Protein AF-A0A842LNS1-F1 (afdb_monomer)

pLDDT: mean 89.14, std 9.75, range [56.94, 98.0]

Foldseek 3Di:
DDPPDDPVVVVVCVVVVHDDDDDPDDDDPDPDDVVLLVQLCVCVVVVDDLVVNCVVSVPDSVVSVVSVPPDPPPDPDDDPDDPVLLVVLVVCVVVVHDLVVNCVVSVNPSVVSVVSVVPD

Structure (mmCIF, N/CA/C/O backbone):
data_AF-A0A842LNS1-F1
#
_entry.id   AF-A0A842LNS1-F1
#
loop_
_atom_site.group_PDB
_atom_site.id
_atom_site.type_symbol
_atom_site.label_atom_id
_atom_site.label_alt_id
_atom_site.label_comp_id
_atom_site.label_asym_id
_atom_site.label_entity_id
_atom_site.label_seq_id
_atom_site.pdbx_PDB_ins_code
_atom_site.Cartn_x
_atom_site.Cartn_y
_atom_site.Cartn_z
_atom_site.occupancy
_atom_site.B_iso_or_equiv
_atom_site.auth_seq_id
_atom_site.auth_comp_id
_atom_site.auth_asym_id
_atom_site.auth_atom_id
_atom_site.pdbx_PDB_model_num
ATOM 1 N N . ILE A 1 1 ? -19.067 -14.177 -12.901 1.00 56.94 1 ILE A N 1
ATOM 2 C CA . ILE A 1 1 ? -18.268 -14.263 -14.146 1.00 56.94 1 ILE A CA 1
ATOM 3 C C . ILE A 1 1 ? -16.858 -13.811 -13.855 1.00 56.94 1 ILE A C 1
ATOM 5 O O . ILE A 1 1 ? -16.648 -12.682 -13.419 1.00 56.94 1 ILE A O 1
ATOM 9 N N . TYR A 1 2 ? -15.916 -14.722 -14.025 1.00 60.59 2 TYR A N 1
ATOM 10 C CA . TYR A 1 2 ? -14.518 -14.456 -13.781 1.00 60.59 2 TYR A CA 1
ATOM 11 C C . TYR A 1 2 ? -13.960 -13.782 -15.030 1.00 60.59 2 TYR A C 1
ATOM 13 O O . TYR A 1 2 ? -14.148 -14.288 -16.129 1.00 60.59 2 TYR A O 1
ATOM 21 N N . HIS A 1 3 ? -13.187 -12.708 -14.879 1.00 59.19 3 HIS A N 1
ATOM 22 C CA . HIS A 1 3 ? -12.385 -12.159 -15.987 1.00 59.19 3 HIS A CA 1
ATOM 23 C C . HIS A 1 3 ? -11.411 -13.191 -16.597 1.00 59.19 3 HIS A C 1
ATOM 25 O O . HIS A 1 3 ? -10.767 -12.921 -17.602 1.00 59.19 3 HIS A O 1
ATOM 31 N N . ARG A 1 4 ? -11.275 -14.357 -15.953 1.00 69.44 4 ARG A N 1
ATOM 32 C CA . ARG A 1 4 ? -10.445 -15.493 -16.352 1.00 69.44 4 ARG A CA 1
ATOM 33 C C . ARG A 1 4 ? -11.237 -16.668 -16.935 1.00 69.44 4 ARG A C 1
ATOM 35 O O . ARG A 1 4 ? -10.615 -17.652 -17.317 1.00 69.44 4 ARG A O 1
ATOM 42 N N . THR A 1 5 ? -12.572 -16.623 -16.960 1.00 77.75 5 THR A N 1
ATOM 43 C CA . THR A 1 5 ? -13.360 -17.694 -17.587 1.00 77.75 5 THR A CA 1
ATOM 44 C C . THR A 1 5 ? -13.234 -17.561 -19.099 1.00 77.75 5 THR A C 1
ATOM 46 O O . THR A 1 5 ? -13.458 -16.481 -19.639 1.00 77.75 5 THR A O 1
ATOM 49 N N . SER A 1 6 ? -12.851 -18.645 -19.776 1.00 85.00 6 SER A N 1
ATOM 50 C CA . SER A 1 6 ? -12.791 -18.668 -21.240 1.00 85.00 6 SER A CA 1
ATOM 51 C C . SER A 1 6 ? -14.189 -18.506 -21.838 1.00 85.00 6 SER A C 1
ATOM 53 O O . SER A 1 6 ? -15.164 -19.029 -21.296 1.00 85.00 6 SER A O 1
ATOM 55 N N . ARG A 1 7 ? -14.262 -17.809 -22.975 1.00 84.50 7 ARG A N 1
ATOM 56 C CA . ARG A 1 7 ? -15.508 -17.489 -23.678 1.00 84.50 7 ARG A CA 1
ATOM 57 C C . ARG A 1 7 ? -16.314 -18.739 -24.035 1.00 84.50 7 ARG A C 1
ATOM 59 O O . ARG A 1 7 ? -17.492 -18.786 -23.729 1.00 84.50 7 ARG A O 1
ATOM 66 N N . ARG A 1 8 ? -15.628 -19.811 -24.450 1.00 87.56 8 ARG A N 1
ATOM 67 C CA . ARG A 1 8 ? -16.228 -21.123 -24.754 1.00 87.56 8 ARG A CA 1
ATOM 68 C C . ARG A 1 8 ? -17.127 -21.671 -23.638 1.00 87.56 8 ARG A C 1
ATOM 70 O O . ARG A 1 8 ? -18.130 -22.308 -23.922 1.00 87.56 8 ARG A O 1
ATOM 77 N N . TYR A 1 9 ? -16.764 -21.450 -22.373 1.00 86.88 9 TYR A N 1
ATOM 78 C CA . TYR A 1 9 ? -17.580 -21.907 -21.243 1.00 86.88 9 TYR A CA 1
ATOM 79 C C . TYR A 1 9 ? -18.774 -20.992 -20.970 1.00 86.88 9 TYR A C 1
ATOM 81 O O . TYR A 1 9 ? -19.772 -21.459 -20.441 1.00 86.88 9 TYR A O 1
ATOM 89 N N . LEU A 1 10 ? -18.669 -19.697 -21.277 1.00 86.00 10 LEU A N 1
ATOM 90 C CA . LEU A 1 10 ? -19.783 -18.761 -21.129 1.00 86.00 10 LEU A CA 1
ATOM 91 C C . LEU A 1 10 ? -20.830 -19.009 -22.215 1.00 86.00 10 LEU A C 1
ATOM 93 O O . LEU A 1 10 ? -22.007 -19.071 -21.886 1.00 86.00 10 LEU A O 1
ATOM 97 N N . ASP A 1 11 ? -20.381 -19.246 -23.447 1.00 88.19 11 ASP A N 1
ATOM 98 C CA . ASP A 1 11 ? -21.248 -19.524 -24.593 1.00 88.19 11 ASP A CA 1
ATOM 99 C C . ASP A 1 11 ? -22.045 -20.826 -24.372 1.00 88.19 11 ASP A C 1
ATOM 101 O O . ASP A 1 11 ? -23.265 -20.835 -24.484 1.00 88.19 11 ASP A O 1
ATOM 105 N N . ALA A 1 12 ? -21.389 -21.902 -23.914 1.00 91.00 12 ALA A N 1
ATOM 106 C CA . ALA A 1 12 ? -22.070 -23.159 -23.581 1.00 91.00 12 ALA A CA 1
ATOM 107 C C . ALA A 1 12 ? -23.093 -23.016 -22.434 1.00 91.00 12 ALA A C 1
ATOM 109 O O . ALA A 1 12 ? -24.103 -23.711 -22.404 1.00 91.00 12 ALA A O 1
ATOM 110 N N . LEU A 1 13 ? -22.840 -22.130 -21.463 1.00 89.31 13 LEU A N 1
ATOM 111 C CA . LEU A 1 13 ? -23.794 -21.852 -20.384 1.00 89.31 13 LEU A CA 1
ATOM 112 C C . LEU A 1 13 ? -24.992 -21.038 -20.888 1.00 89.31 13 LEU A C 1
ATOM 114 O O . LEU A 1 13 ? -26.111 -21.277 -20.443 1.00 89.31 13 LEU A O 1
ATOM 118 N N . GLU A 1 14 ? -24.768 -20.114 -21.820 1.00 88.12 14 GLU A N 1
ATOM 119 C CA . GLU A 1 14 ? -25.823 -19.334 -22.468 1.00 88.12 14 GLU A CA 1
ATOM 120 C C . GLU A 1 14 ? -26.721 -20.217 -23.348 1.00 88.12 14 GLU A C 1
ATOM 122 O O . GLU A 1 14 ? -27.943 -20.117 -23.244 1.00 88.12 14 GLU A O 1
ATOM 127 N N . GLU A 1 15 ? -26.144 -21.156 -24.109 1.00 92.88 15 GLU A N 1
ATOM 128 C CA . GLU A 1 15 ? -26.881 -22.177 -24.878 1.00 92.88 15 GLU A CA 1
ATOM 129 C C . GLU A 1 15 ? -27.772 -23.059 -23.987 1.00 92.88 15 GLU A C 1
ATOM 131 O O . GLU A 1 15 ? -28.874 -23.435 -24.378 1.00 92.88 15 GLU A O 1
ATOM 136 N N . LEU A 1 16 ? -27.331 -23.343 -22.758 1.00 92.44 16 LEU A N 1
ATOM 137 C CA . LEU A 1 16 ? -28.109 -24.075 -21.752 1.00 92.44 16 LEU A CA 1
ATOM 138 C C . LEU A 1 16 ? -29.145 -23.195 -21.022 1.00 92.44 16 LEU A C 1
ATOM 140 O O . LEU A 1 16 ? -29.775 -23.649 -20.066 1.00 92.44 16 LEU A O 1
ATOM 144 N N . GLY A 1 17 ? -29.313 -21.931 -21.426 1.00 89.25 17 GLY A N 1
ATOM 145 C CA . GLY A 1 17 ? -30.246 -20.981 -20.814 1.00 89.25 17 GLY A CA 1
ATOM 146 C C . GLY A 1 17 ? -29.798 -20.450 -19.447 1.00 89.25 17 GLY A C 1
ATOM 147 O O . GLY A 1 17 ? -30.591 -19.856 -18.712 1.00 89.25 17 GLY A O 1
ATOM 148 N N . VAL A 1 18 ? -28.531 -20.647 -19.071 1.00 87.06 18 VAL A N 1
ATOM 149 C CA . VAL A 1 18 ? -27.989 -20.229 -17.775 1.00 87.06 18 VAL A CA 1
ATOM 150 C C . VAL A 1 18 ? -27.434 -18.810 -17.870 1.00 87.06 18 VAL A C 1
ATOM 152 O O . VAL A 1 18 ? -26.348 -18.563 -18.390 1.00 87.06 18 VAL A O 1
ATOM 155 N N . ASN A 1 19 ? -28.151 -1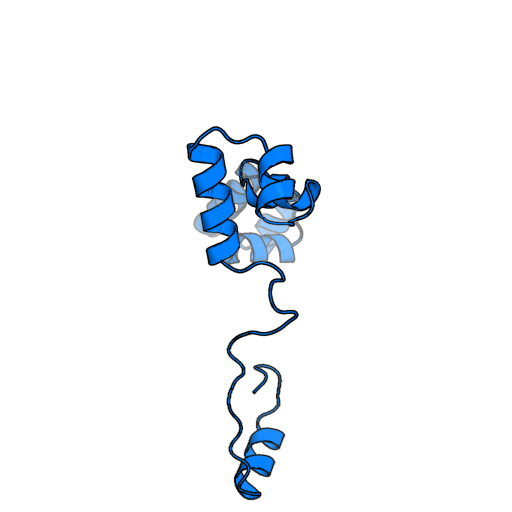7.851 -17.283 1.00 80.56 19 ASN A N 1
ATOM 156 C CA . ASN A 1 19 ? -27.708 -16.459 -17.230 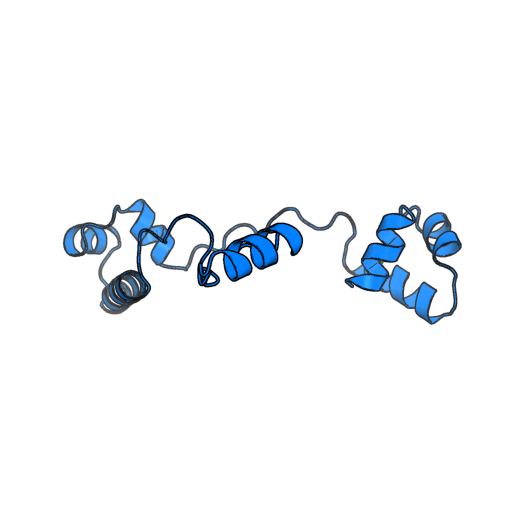1.00 80.56 19 ASN A CA 1
ATOM 157 C C . ASN A 1 19 ? -26.661 -16.246 -16.121 1.00 80.56 19 ASN A C 1
ATOM 159 O O . ASN A 1 19 ? -26.971 -16.244 -14.925 1.00 80.56 19 ASN A O 1
ATOM 163 N N . VAL A 1 20 ? -25.402 -16.037 -16.508 1.00 77.31 20 VAL A N 1
ATOM 164 C CA . VAL A 1 20 ? -24.296 -15.831 -15.566 1.00 77.31 20 VAL A CA 1
ATOM 165 C C . VAL A 1 20 ? -24.084 -14.331 -15.322 1.00 77.31 20 VAL A C 1
ATOM 167 O O . VAL A 1 20 ? -23.958 -13.548 -16.255 1.00 77.31 20 VAL A O 1
ATOM 170 N N . ARG A 1 21 ? -23.966 -13.899 -14.057 1.00 76.38 21 ARG A N 1
ATOM 171 C CA . ARG A 1 21 ? -23.663 -12.493 -13.702 1.00 76.38 21 ARG A CA 1
ATOM 172 C C . ARG A 1 21 ? -22.236 -12.323 -13.151 1.00 76.38 21 ARG A C 1
ATOM 174 O O . ARG A 1 21 ? -21.728 -13.195 -12.433 1.00 76.38 21 ARG A O 1
ATOM 181 N N . PRO A 1 22 ? -21.514 -11.234 -13.479 1.00 71.31 22 PRO A N 1
ATOM 182 C CA . PRO A 1 22 ? -20.207 -10.947 -12.894 1.00 71.31 22 PRO A CA 1
ATOM 183 C C . PRO A 1 22 ? -20.341 -10.631 -11.401 1.00 71.31 22 PRO A C 1
ATOM 185 O O . PRO A 1 22 ? -21.151 -9.800 -10.996 1.00 71.31 22 PRO A O 1
ATOM 188 N N . VAL A 1 23 ? -19.524 -11.282 -10.567 1.00 70.62 23 VAL A N 1
ATOM 189 C CA . VAL A 1 23 ? -19.483 -10.972 -9.135 1.00 70.62 23 VAL A CA 1
ATOM 190 C C . VAL A 1 23 ? -18.621 -9.724 -8.976 1.00 70.62 23 VAL A C 1
ATOM 192 O O . VAL A 1 23 ? -17.425 -9.762 -9.252 1.00 70.62 23 VAL A O 1
ATOM 195 N N . LYS A 1 24 ? -19.222 -8.609 -8.543 1.00 69.81 24 LYS A N 1
ATOM 196 C CA . LYS A 1 24 ? -18.543 -7.303 -8.420 1.00 69.81 24 LYS A CA 1
ATOM 197 C C . LYS A 1 24 ? -17.381 -7.297 -7.416 1.00 69.81 24 LYS A C 1
ATOM 199 O O . LYS A 1 24 ? -16.502 -6.446 -7.514 1.00 69.81 24 LYS A O 1
ATOM 204 N N . ARG A 1 25 ? -17.373 -8.203 -6.431 1.00 65.75 25 ARG A N 1
ATOM 205 C CA . ARG A 1 25 ? -16.364 -8.246 -5.361 1.00 65.75 25 ARG A CA 1
ATOM 206 C C . ARG A 1 25 ? -15.745 -9.636 -5.261 1.00 65.75 25 ARG A C 1
ATOM 208 O O . ARG A 1 25 ? -16.420 -10.594 -4.907 1.00 65.75 25 ARG A O 1
ATOM 215 N N . ILE A 1 26 ? -14.457 -9.726 -5.574 1.00 67.31 26 ILE A N 1
ATOM 216 C CA . ILE A 1 26 ? -13.684 -10.970 -5.534 1.00 67.31 26 ILE A CA 1
ATOM 217 C C . ILE A 1 26 ? -12.941 -11.047 -4.193 1.00 67.31 26 ILE A C 1
ATOM 219 O O . ILE A 1 26 ? -12.311 -10.073 -3.778 1.00 67.31 26 ILE A O 1
ATOM 223 N N . GLY A 1 27 ? -12.992 -12.208 -3.535 1.00 75.88 27 GLY A N 1
ATOM 224 C CA . GLY A 1 27 ? -12.255 -12.498 -2.300 1.00 75.88 27 GLY A CA 1
ATOM 225 C C . GLY A 1 27 ? -13.094 -12.422 -1.021 1.00 75.88 27 GLY A C 1
ATOM 226 O O . GLY A 1 27 ? -14.309 -12.235 -1.054 1.00 75.88 27 GLY A O 1
ATOM 227 N N . ARG A 1 28 ? -12.428 -12.597 0.129 1.00 80.12 28 ARG A N 1
ATOM 228 C CA . ARG A 1 28 ? -13.085 -12.603 1.444 1.00 80.12 28 ARG A CA 1
ATOM 229 C C . ARG A 1 28 ? -13.727 -11.234 1.715 1.00 80.12 28 ARG A C 1
ATOM 231 O O . ARG A 1 28 ? -13.028 -10.221 1.611 1.00 80.12 28 ARG A O 1
ATOM 238 N N . PRO A 1 29 ? -15.015 -11.174 2.100 1.00 83.12 29 PRO A N 1
ATOM 239 C CA . PRO A 1 29 ? -15.627 -9.917 2.504 1.00 83.12 29 PRO A CA 1
ATOM 240 C C . PRO A 1 29 ? -14.857 -9.315 3.685 1.00 83.12 29 PRO A C 1
ATOM 242 O O . PRO A 1 29 ? -14.326 -10.031 4.540 1.00 83.12 29 PRO A O 1
ATOM 245 N N . ARG A 1 30 ? -14.771 -7.980 3.728 1.00 84.25 30 ARG A N 1
ATOM 246 C CA . ARG A 1 30 ? -14.160 -7.291 4.870 1.00 84.25 30 ARG A CA 1
ATOM 247 C C . ARG A 1 30 ? -14.955 -7.634 6.130 1.00 84.25 30 ARG A C 1
ATOM 249 O O . ARG A 1 30 ? -16.174 -7.522 6.119 1.00 84.25 30 ARG A O 1
ATOM 256 N N . LYS A 1 31 ? -14.254 -8.014 7.204 1.00 89.12 31 LYS A N 1
ATOM 257 C CA . LYS A 1 31 ? -14.876 -8.301 8.507 1.00 89.12 31 LYS A CA 1
ATOM 258 C C . LYS A 1 31 ? -15.549 -7.062 9.113 1.00 89.12 31 LYS A C 1
ATOM 260 O O . LYS A 1 31 ? -16.572 -7.204 9.761 1.00 89.12 31 LYS A O 1
ATOM 265 N N . TYR A 1 32 ? -14.969 -5.883 8.886 1.00 91.31 32 TYR A N 1
ATOM 266 C CA . TYR A 1 32 ? -15.494 -4.600 9.351 1.00 91.31 32 TYR A CA 1
ATOM 267 C C . TYR A 1 32 ? -15.9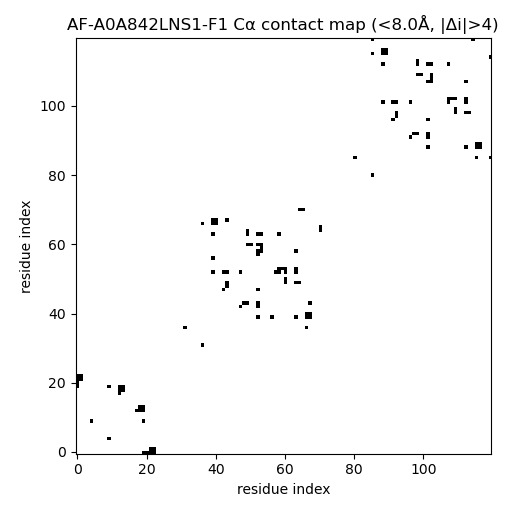04 -3.751 8.150 1.00 91.31 32 TYR A C 1
ATOM 269 O O . TYR A 1 32 ? -15.164 -3.638 7.164 1.00 91.31 32 TYR A O 1
ATOM 27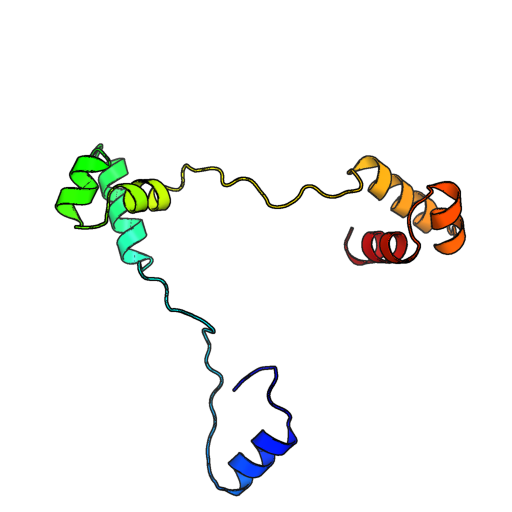7 N N . THR A 1 33 ? -17.105 -3.203 8.232 1.00 90.12 33 THR A N 1
ATOM 278 C CA . THR A 1 33 ? -17.740 -2.362 7.223 1.00 90.12 33 THR A CA 1
ATOM 279 C C . THR A 1 33 ? -17.324 -0.904 7.384 1.00 90.12 33 THR A C 1
ATOM 281 O O . THR A 1 33 ? -16.791 -0.503 8.415 1.00 90.12 33 THR A O 1
ATOM 284 N N . ASP A 1 34 ? -17.613 -0.071 6.383 1.00 89.81 34 ASP A N 1
ATOM 285 C CA . ASP A 1 34 ? -17.319 1.365 6.467 1.00 89.81 34 ASP A CA 1
ATOM 286 C C . ASP A 1 34 ? -18.116 2.059 7.590 1.00 89.81 34 ASP A C 1
ATOM 288 O O . ASP A 1 34 ? -17.684 3.093 8.098 1.00 89.81 34 ASP A O 1
ATOM 292 N N . LYS A 1 35 ? -19.247 1.477 8.023 1.00 92.62 35 LYS A N 1
ATOM 293 C CA . LYS A 1 35 ? -20.000 1.942 9.199 1.00 92.62 35 LYS A CA 1
ATOM 294 C C . LYS A 1 35 ? -19.192 1.754 10.484 1.00 92.62 35 LYS A C 1
ATOM 296 O O . LYS A 1 35 ? -19.097 2.689 11.272 1.00 92.62 35 LYS A O 1
ATOM 301 N N . ASP A 1 36 ? -18.549 0.598 10.644 1.00 92.69 36 ASP A N 1
ATOM 302 C CA . ASP A 1 36 ? -17.707 0.299 11.809 1.00 92.69 36 ASP A CA 1
ATOM 303 C C . ASP A 1 36 ? -16.501 1.242 11.873 1.00 92.69 36 ASP A C 1
ATOM 305 O O . ASP A 1 36 ? -16.149 1.748 12.937 1.00 92.69 36 ASP A O 1
ATOM 309 N N . VAL A 1 37 ? -15.895 1.537 10.717 1.00 92.19 37 VAL A N 1
ATOM 310 C CA . VAL A 1 37 ? -14.788 2.502 10.625 1.00 92.19 37 VAL A CA 1
ATOM 311 C C . VAL A 1 37 ? -15.242 3.893 11.060 1.00 92.19 37 VAL A C 1
ATOM 313 O O . VAL A 1 37 ? -14.569 4.529 11.870 1.00 92.19 37 VAL A O 1
ATOM 316 N N . LYS A 1 38 ? -16.390 4.359 10.555 1.00 93.62 38 LYS A N 1
ATOM 317 C CA . LYS A 1 38 ? -16.946 5.671 10.912 1.00 93.62 38 LYS A CA 1
ATOM 318 C C . LYS A 1 38 ? -17.279 5.767 12.399 1.00 93.62 38 LYS A C 1
ATOM 320 O O . LYS A 1 38 ? -16.965 6.786 13.002 1.00 93.62 38 LYS A O 1
ATOM 325 N N . LEU A 1 39 ? -17.845 4.711 12.984 1.00 94.69 39 LEU A N 1
ATOM 326 C CA . LEU A 1 39 ? -18.145 4.646 14.415 1.00 94.69 39 LEU A CA 1
ATOM 327 C C . LEU A 1 39 ? -16.873 4.722 15.270 1.00 94.69 39 LEU A C 1
ATOM 329 O O . LEU A 1 39 ? -16.811 5.469 16.241 1.00 94.69 39 LEU A O 1
ATOM 333 N N . VAL A 1 40 ? -15.821 3.986 14.901 1.00 94.25 40 VAL A N 1
ATOM 334 C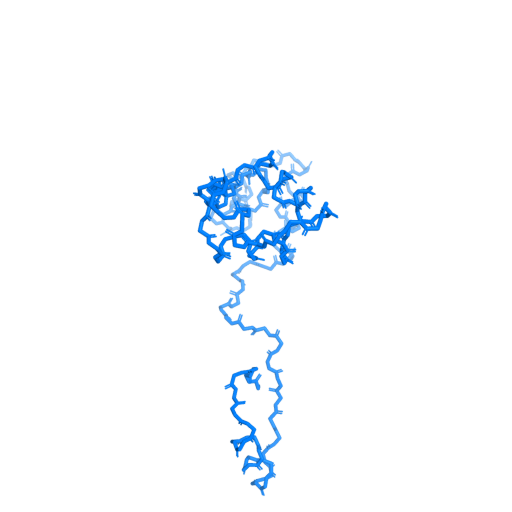 CA . VAL A 1 40 ? -14.529 4.077 15.602 1.00 94.25 40 VAL A CA 1
ATOM 335 C C . VAL A 1 40 ? -13.949 5.490 15.487 1.00 94.25 40 VAL A C 1
ATOM 337 O O . VAL A 1 40 ? -13.466 6.035 16.475 1.00 94.25 40 VAL A O 1
ATOM 340 N N . GLN A 1 41 ? -14.023 6.108 14.306 1.00 92.62 41 GLN A N 1
ATOM 341 C CA . GLN A 1 41 ? -13.533 7.470 14.087 1.00 92.62 41 GLN A CA 1
ATOM 342 C C . GLN A 1 41 ? -14.334 8.532 14.850 1.00 92.62 41 GLN A C 1
ATOM 344 O O . GLN A 1 41 ? -13.728 9.493 15.320 1.00 92.62 41 GLN A O 1
ATOM 349 N N . SER A 1 42 ? -15.656 8.390 14.994 1.00 94.94 42 SER A N 1
ATOM 350 C CA . SER A 1 42 ? -16.466 9.331 15.780 1.00 94.94 42 SER A CA 1
ATOM 351 C C . SER A 1 42 ? -16.125 9.246 17.266 1.00 94.94 42 SER A C 1
ATOM 353 O O . SER A 1 42 ? -15.804 10.266 17.866 1.00 94.94 42 SER A O 1
ATOM 355 N N . LEU A 1 43 ? -16.037 8.035 17.825 1.00 95.25 43 LEU A N 1
ATOM 356 C CA . LEU A 1 43 ? -15.668 7.834 19.231 1.00 95.25 43 LEU A CA 1
ATOM 357 C C . LEU A 1 43 ? -14.255 8.354 19.546 1.00 95.25 43 LEU A C 1
ATOM 359 O O . LEU A 1 43 ? -14.007 8.872 20.633 1.00 95.25 43 LEU A O 1
ATOM 363 N N . LEU A 1 44 ? -13.322 8.248 18.594 1.00 92.62 44 LEU A N 1
ATOM 364 C CA . LEU A 1 44 ? -11.994 8.856 18.720 1.00 92.62 44 LEU A CA 1
ATOM 365 C C . LEU A 1 44 ? -12.060 10.389 18.747 1.00 92.62 44 LEU A C 1
ATOM 367 O O . LEU A 1 44 ? -11.354 11.004 19.542 1.00 92.62 44 LEU A O 1
ATOM 371 N N . LYS A 1 45 ? -12.901 11.005 17.904 1.00 92.81 45 LYS A N 1
ATOM 372 C CA . LYS A 1 45 ? -13.118 12.465 17.895 1.00 92.81 45 LYS A CA 1
ATOM 373 C C . LYS A 1 45 ? -13.775 12.963 19.183 1.00 92.81 45 LYS A C 1
ATOM 375 O O . LYS A 1 45 ? -13.465 14.058 19.626 1.00 92.81 45 LYS A O 1
ATOM 380 N N . GLU A 1 46 ? -14.614 12.141 19.805 1.00 95.69 46 GLU A N 1
ATOM 381 C CA . GLU A 1 46 ? -15.208 12.382 21.128 1.00 95.69 46 GLU A CA 1
ATOM 382 C C . GLU A 1 46 ? -14.208 12.195 22.291 1.00 95.69 46 GLU A C 1
ATOM 384 O O . GLU A 1 46 ? -14.575 12.335 23.455 1.00 95.69 46 GLU A O 1
ATOM 389 N N . GLY A 1 47 ? -12.947 11.846 22.008 1.00 94.12 47 GLY A N 1
ATOM 390 C CA . GLY A 1 47 ? -11.895 11.695 23.017 1.00 94.12 47 GLY A CA 1
ATOM 391 C C . GLY A 1 47 ? -11.860 10.333 23.718 1.00 94.12 47 GLY A C 1
ATOM 392 O O . GLY A 1 47 ? -11.128 10.164 24.695 1.00 94.12 47 GLY A O 1
ATOM 393 N N . LYS A 1 48 ? -12.611 9.327 23.246 1.00 95.88 48 LYS A N 1
ATOM 394 C CA . LYS A 1 48 ? -12.568 7.976 23.830 1.00 95.88 48 LYS A CA 1
ATOM 395 C C . LYS A 1 48 ? -11.234 7.292 23.527 1.00 95.88 48 LYS A C 1
ATOM 397 O O . LYS A 1 48 ? -10.720 7.321 22.408 1.00 95.88 48 LYS A O 1
ATOM 402 N N . THR A 1 49 ? -10.696 6.585 24.517 1.00 94.94 49 THR A N 1
ATOM 403 C CA . THR A 1 49 ? -9.475 5.787 24.340 1.00 94.94 49 THR A CA 1
ATOM 404 C C . THR A 1 49 ? -9.747 4.520 23.515 1.00 94.94 49 THR A C 1
ATOM 406 O O . THR A 1 49 ? -10.840 3.953 23.599 1.00 94.94 49 THR A O 1
ATOM 409 N N . PRO A 1 50 ? -8.755 3.972 22.784 1.00 94.44 50 PRO A N 1
ATOM 410 C CA . PRO A 1 50 ? -8.918 2.715 22.045 1.00 94.44 50 PRO A CA 1
ATOM 411 C C . PRO A 1 50 ? -9.420 1.537 22.898 1.00 94.44 50 PRO A C 1
ATOM 413 O O . PRO A 1 50 ? -10.168 0.692 22.406 1.00 94.44 50 PRO A O 1
ATOM 416 N N . LYS A 1 51 ? -9.057 1.496 24.190 1.00 96.50 51 LYS A N 1
ATOM 417 C CA . LYS A 1 51 ? -9.539 0.489 25.150 1.00 96.50 51 LYS A CA 1
ATOM 418 C C . LYS A 1 51 ? -11.036 0.644 25.432 1.00 96.50 51 LYS A C 1
ATOM 420 O O . LYS A 1 51 ? -11.761 -0.346 25.390 1.00 96.50 51 LYS A O 1
ATOM 425 N N . GLN A 1 52 ? -11.508 1.872 25.651 1.00 96.50 52 GLN A N 1
ATOM 426 C CA . GLN A 1 52 ? -12.937 2.157 25.826 1.00 96.50 52 GLN A CA 1
ATOM 427 C C . GLN A 1 52 ? -13.725 1.847 24.551 1.00 96.50 52 GLN A C 1
ATOM 429 O O . GLN A 1 52 ? -14.756 1.184 24.614 1.00 96.50 52 GLN A O 1
ATOM 434 N N . ILE A 1 53 ? -13.206 2.246 23.387 1.00 96.19 53 ILE A N 1
ATOM 435 C CA . ILE A 1 53 ? -13.832 1.967 22.088 1.00 96.19 53 ILE A CA 1
ATOM 436 C C . ILE A 1 53 ? -13.968 0.461 21.864 1.00 96.19 53 ILE A C 1
ATOM 438 O O . ILE A 1 53 ? -15.017 0.007 21.415 1.00 96.19 53 ILE A O 1
ATOM 442 N N . SER A 1 54 ? -12.949 -0.326 22.216 1.00 96.88 54 SER A N 1
ATOM 443 C CA . SER A 1 54 ? -13.009 -1.790 22.152 1.00 96.88 54 SER A CA 1
ATOM 444 C C . SER A 1 54 ? -14.135 -2.362 23.021 1.00 96.88 54 SER A C 1
ATOM 446 O O . SER A 1 54 ? -14.861 -3.247 22.574 1.00 96.88 54 SER A O 1
ATOM 448 N N . GLY A 1 55 ? -14.335 -1.814 24.224 1.00 96.81 55 GLY A N 1
ATOM 449 C CA . GLY A 1 55 ? -15.442 -2.191 25.106 1.00 96.81 55 GLY A CA 1
ATOM 450 C C . GLY A 1 55 ? -16.824 -1.856 24.531 1.00 96.81 55 GLY A C 1
ATOM 451 O O . GLY A 1 55 ? -17.710 -2.709 24.567 1.00 96.81 55 GLY A O 1
ATOM 452 N N . ILE A 1 56 ? -16.980 -0.651 23.968 1.00 96.06 56 ILE A N 1
ATOM 453 C CA . ILE A 1 56 ? -18.239 -0.138 23.393 1.00 96.06 56 ILE A CA 1
ATOM 454 C C . ILE A 1 56 ? -18.615 -0.905 22.120 1.00 96.06 56 ILE A C 1
ATOM 456 O O . ILE A 1 56 ? -19.727 -1.398 21.983 1.00 96.06 56 ILE A O 1
ATOM 460 N N . THR A 1 57 ? -17.671 -1.022 21.188 1.00 93.75 57 THR A N 1
ATOM 461 C CA . THR A 1 57 ? -17.909 -1.590 19.849 1.00 93.75 57 THR A CA 1
ATOM 462 C C . THR A 1 57 ? -17.761 -3.110 19.800 1.00 93.75 57 THR A C 1
ATOM 464 O O . THR A 1 57 ? -18.067 -3.719 18.780 1.00 93.75 57 THR A O 1
ATOM 467 N N . LYS A 1 58 ? -17.225 -3.729 20.864 1.00 94.69 58 LYS A N 1
ATOM 468 C CA . LYS A 1 58 ? -16.789 -5.140 20.904 1.00 94.69 58 LYS A CA 1
ATOM 469 C C . LYS A 1 58 ? -15.746 -5.501 19.835 1.00 94.69 58 LYS A C 1
ATOM 471 O O . LYS A 1 58 ? -15.442 -6.674 19.619 1.00 94.69 58 LYS A O 1
ATOM 476 N N . ILE A 1 59 ? -15.142 -4.503 19.186 1.00 95.12 59 ILE A N 1
ATOM 477 C CA . ILE A 1 59 ? -14.044 -4.690 18.241 1.00 95.12 59 ILE A CA 1
ATOM 478 C C . ILE A 1 59 ? -12.760 -4.938 19.047 1.00 95.12 59 ILE A C 1
ATOM 480 O O . ILE A 1 59 ? -12.469 -4.170 19.964 1.00 95.12 59 ILE A O 1
ATOM 484 N N . PRO A 1 60 ? -11.939 -5.956 18.723 1.00 96.25 60 PRO A N 1
ATOM 485 C CA . PRO A 1 60 ? -10.697 -6.212 19.447 1.00 96.25 60 PRO A CA 1
ATOM 486 C C . PRO A 1 60 ? -9.767 -4.998 19.432 1.00 96.25 60 PRO A C 1
ATOM 488 O O . PRO A 1 60 ? -9.583 -4.383 18.381 1.00 96.25 60 PRO A O 1
ATOM 491 N N . LEU A 1 61 ? -9.105 -4.710 20.555 1.00 95.31 61 LEU A N 1
ATOM 492 C CA . LEU A 1 61 ? -8.230 -3.543 20.725 1.00 95.31 61 LEU A CA 1
ATOM 493 C C . LEU A 1 61 ? -7.230 -3.351 19.572 1.00 95.31 61 LEU A C 1
ATOM 495 O O . LEU A 1 61 ? -7.131 -2.267 19.003 1.00 95.31 61 LEU A O 1
ATOM 499 N N . LYS A 1 62 ? -6.544 -4.425 19.155 1.00 92.94 62 LYS A N 1
ATOM 500 C CA . LYS A 1 62 ? -5.623 -4.417 18.001 1.00 92.94 62 LYS A CA 1
ATOM 501 C C . LYS A 1 62 ? -6.287 -3.897 16.722 1.00 92.94 62 LYS A C 1
ATOM 503 O O . LYS A 1 62 ? -5.669 -3.185 15.936 1.00 92.94 62 LYS A O 1
ATOM 508 N N . THR A 1 63 ? -7.545 -4.267 16.509 1.00 93.19 63 THR A N 1
ATOM 509 C CA . THR A 1 63 ? -8.321 -3.828 15.350 1.00 93.19 63 THR A CA 1
ATOM 510 C C . THR A 1 63 ? -8.731 -2.368 15.499 1.00 93.19 63 THR A C 1
ATOM 512 O O . THR A 1 63 ? -8.652 -1.638 14.523 1.00 93.19 63 THR A O 1
ATOM 515 N N . VAL A 1 64 ? -9.093 -1.905 16.697 1.00 94.12 64 VAL A N 1
ATOM 516 C CA . VAL A 1 64 ? -9.369 -0.477 16.933 1.00 94.12 64 VAL A CA 1
ATOM 517 C C . VAL A 1 64 ? -8.151 0.374 16.558 1.00 94.12 64 VAL A C 1
ATOM 519 O O . VAL A 1 64 ? -8.293 1.347 15.826 1.00 94.12 64 VAL A O 1
ATOM 522 N N . TYR A 1 65 ? -6.940 -0.041 16.946 1.00 91.44 65 TYR A N 1
ATOM 523 C CA . TYR A 1 65 ? -5.701 0.617 16.506 1.00 91.44 65 TYR A CA 1
ATOM 524 C C . TYR A 1 65 ? -5.496 0.568 14.989 1.00 91.44 65 TYR A C 1
ATOM 526 O O . TYR A 1 65 ? -5.050 1.546 14.398 1.00 91.44 65 TYR A O 1
ATOM 534 N N . TYR A 1 66 ? -5.831 -0.553 14.350 1.00 88.88 66 TYR A N 1
ATOM 535 C CA . TYR A 1 66 ? -5.778 -0.666 12.894 1.00 88.88 66 TYR A CA 1
ATOM 536 C C . TYR A 1 66 ? -6.772 0.285 12.202 1.00 88.88 66 TYR A C 1
ATOM 538 O O . TYR A 1 66 ? -6.413 0.951 11.233 1.00 88.88 66 TYR A O 1
ATOM 546 N N . LEU A 1 67 ? -8.000 0.385 12.719 1.00 89.81 67 LEU A N 1
ATOM 547 C CA . LEU A 1 67 ? -9.072 1.232 12.186 1.00 89.81 67 LEU A CA 1
ATOM 548 C C . LEU A 1 67 ? -8.882 2.719 12.496 1.00 89.81 67 LEU A C 1
ATOM 550 O O . LEU A 1 67 ? -9.412 3.555 11.768 1.00 89.81 67 LEU A O 1
ATOM 554 N N . LYS A 1 68 ? -8.090 3.048 13.522 1.00 85.69 68 LYS A N 1
ATOM 555 C CA . LYS A 1 68 ? -7.680 4.418 13.848 1.00 85.69 68 LYS A CA 1
ATOM 556 C C . LYS A 1 68 ? -7.040 5.127 12.648 1.00 85.69 68 LYS A C 1
ATOM 558 O O . LYS A 1 68 ? -7.172 6.333 12.522 1.00 85.69 68 LYS A O 1
ATOM 563 N N . GLY A 1 69 ? -6.382 4.391 11.748 1.00 74.56 69 GLY A N 1
ATOM 564 C CA . GLY A 1 69 ? -5.885 4.931 10.476 1.00 74.56 69 GLY A CA 1
ATOM 565 C C . GLY A 1 69 ? -4.581 5.734 10.566 1.00 74.56 69 GLY A C 1
ATOM 566 O O . GLY A 1 69 ? -3.953 5.967 9.538 1.00 74.56 69 GLY A O 1
ATOM 567 N N . ASP A 1 70 ? -4.109 6.068 11.770 1.00 71.06 70 ASP A N 1
ATOM 568 C CA . ASP A 1 70 ? -2.836 6.782 11.980 1.00 71.06 70 ASP A CA 1
ATOM 569 C C . ASP A 1 70 ? -1.592 5.929 11.676 1.00 71.06 70 ASP A C 1
ATOM 571 O O . ASP A 1 70 ? -0.466 6.431 11.604 1.00 71.06 70 ASP A O 1
ATOM 575 N N . ILE A 1 71 ? -1.763 4.614 11.516 1.00 69.62 71 ILE A N 1
ATOM 576 C CA . ILE A 1 71 ? -0.653 3.699 11.262 1.00 69.62 71 ILE A CA 1
ATOM 577 C C . ILE A 1 71 ? -0.200 3.881 9.812 1.00 69.62 71 ILE A C 1
ATOM 579 O O . ILE A 1 71 ? -0.772 3.313 8.879 1.00 69.62 71 ILE A O 1
ATOM 583 N N . LYS A 1 72 ? 0.891 4.630 9.619 1.00 73.75 72 LYS A N 1
ATOM 584 C CA . LYS A 1 72 ? 1.639 4.646 8.356 1.00 73.75 72 LYS A CA 1
ATOM 585 C C . LYS A 1 72 ? 2.227 3.253 8.121 1.00 73.75 72 LYS A C 1
ATOM 587 O O . LYS A 1 72 ? 3.338 2.952 8.555 1.00 73.75 72 LYS A O 1
ATOM 592 N N . LEU A 1 73 ? 1.469 2.384 7.449 1.00 75.50 73 LEU A N 1
ATOM 593 C CA . LEU A 1 73 ? 1.954 1.067 7.047 1.00 75.50 73 LEU A CA 1
ATOM 594 C C . LEU A 1 73 ? 3.236 1.240 6.229 1.00 75.50 73 LEU A C 1
ATOM 596 O O . LEU A 1 73 ? 3.307 2.098 5.340 1.00 75.50 73 LEU A O 1
ATOM 600 N N . LYS A 1 74 ? 4.252 0.415 6.517 1.00 79.00 74 LYS A N 1
ATOM 601 C CA . LYS A 1 74 ? 5.456 0.372 5.686 1.00 79.00 74 LYS A CA 1
ATOM 602 C C . LYS A 1 74 ? 5.004 0.072 4.260 1.00 79.00 74 LYS A C 1
ATOM 604 O O . LYS A 1 74 ? 4.420 -0.977 3.992 1.00 79.00 74 LYS A O 1
ATOM 609 N N . ARG A 1 75 ? 5.253 1.018 3.349 1.00 76.06 75 ARG A N 1
ATOM 610 C CA . ARG A 1 75 ? 5.076 0.773 1.916 1.00 76.06 75 ARG A CA 1
ATOM 611 C C . ARG A 1 75 ? 5.912 -0.459 1.559 1.00 76.06 75 ARG A C 1
ATOM 613 O O . ARG A 1 75 ? 6.947 -0.689 2.186 1.00 76.06 75 ARG A O 1
ATOM 620 N N . GLY A 1 76 ? 5.428 -1.256 0.604 1.00 84.06 76 GLY A N 1
ATOM 621 C CA . GLY A 1 76 ? 6.086 -2.495 0.182 1.00 84.06 76 GLY A CA 1
ATOM 622 C C . GLY A 1 76 ? 7.538 -2.290 -0.267 1.00 84.06 76 GLY A C 1
ATOM 623 O O . GLY A 1 76 ? 8.096 -1.195 -0.173 1.00 84.06 76 GLY A O 1
ATOM 624 N N . LYS A 1 77 ? 8.167 -3.353 -0.780 1.00 86.94 77 LYS A N 1
ATOM 625 C CA . LYS A 1 77 ? 9.591 -3.343 -1.155 1.00 86.94 77 LYS A CA 1
ATOM 626 C C . LYS A 1 77 ? 9.969 -2.069 -1.925 1.00 86.94 77 LYS A C 1
ATOM 628 O O . LYS A 1 77 ? 9.358 -1.742 -2.945 1.00 86.94 77 LYS A O 1
ATOM 633 N N . LYS A 1 78 ? 10.991 -1.359 -1.431 1.00 87.19 78 LYS A N 1
ATOM 634 C CA . LYS A 1 78 ? 11.543 -0.185 -2.118 1.00 87.19 78 LYS A CA 1
ATOM 635 C C . LYS A 1 78 ? 11.978 -0.589 -3.530 1.00 87.19 78 LYS A C 1
ATOM 637 O O . LYS A 1 78 ? 12.445 -1.707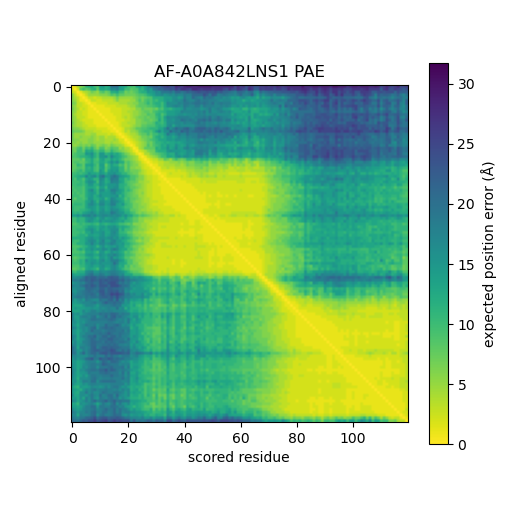 -3.756 1.00 87.19 78 LYS A O 1
ATOM 642 N N . ARG A 1 79 ? 11.809 0.320 -4.492 1.00 88.75 79 ARG A N 1
ATOM 643 C CA . ARG A 1 79 ? 12.271 0.097 -5.870 1.00 88.75 79 ARG A CA 1
ATOM 644 C C . ARG A 1 79 ? 13.779 -0.171 -5.848 1.00 88.75 79 ARG A C 1
ATOM 646 O O . ARG A 1 79 ? 14.494 0.510 -5.124 1.00 88.75 79 ARG A O 1
ATOM 653 N N . LYS A 1 80 ? 14.246 -1.136 -6.650 1.00 91.56 80 LYS A N 1
ATOM 654 C CA . LYS A 1 80 ? 15.683 -1.442 -6.776 1.00 91.56 80 LYS A CA 1
ATOM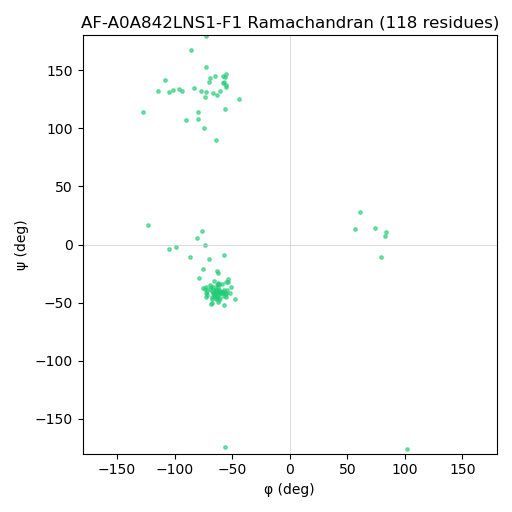 655 C C . LYS A 1 80 ? 16.474 -0.243 -7.315 1.00 91.56 80 LYS A C 1
ATOM 657 O O . LYS A 1 80 ? 17.564 0.020 -6.837 1.00 91.56 80 LYS A O 1
ATOM 662 N N . TYR A 1 81 ? 15.900 0.466 -8.288 1.00 93.44 81 TYR A N 1
ATOM 663 C CA . TYR A 1 81 ? 16.475 1.673 -8.884 1.00 93.44 81 TYR A CA 1
ATOM 664 C C . TYR A 1 81 ? 15.742 2.906 -8.361 1.00 93.44 81 TYR A C 1
ATOM 666 O O . TYR A 1 81 ? 14.502 2.945 -8.358 1.00 93.44 81 TYR A O 1
ATOM 674 N N . ASP A 1 82 ? 16.516 3.887 -7.913 1.00 92.69 82 ASP A N 1
ATOM 675 C CA . ASP A 1 82 ? 16.046 5.130 -7.315 1.00 92.69 82 ASP A CA 1
ATOM 676 C C . ASP A 1 82 ? 15.432 6.082 -8.363 1.00 92.69 82 ASP A C 1
ATOM 678 O O . ASP A 1 82 ? 15.327 5.774 -9.556 1.00 92.69 82 ASP A O 1
ATOM 682 N N . ARG A 1 83 ? 14.961 7.249 -7.911 1.00 93.81 83 ARG A N 1
ATOM 683 C CA . ARG A 1 83 ? 14.303 8.220 -8.794 1.00 93.81 83 ARG A CA 1
ATOM 684 C C . ARG A 1 83 ? 15.271 8.772 -9.843 1.00 93.81 83 ARG A C 1
ATOM 686 O O . ARG A 1 83 ? 14.858 8.911 -10.993 1.00 93.81 83 ARG A O 1
ATOM 693 N N . ASN A 1 84 ? 16.525 9.031 -9.475 1.00 95.38 84 ASN A N 1
ATOM 694 C CA . ASN A 1 84 ? 17.494 9.671 -10.361 1.00 95.38 84 ASN A CA 1
ATOM 695 C C . ASN A 1 84 ? 17.928 8.717 -11.473 1.00 95.38 84 ASN A C 1
ATOM 697 O O . ASN A 1 84 ? 17.910 9.096 -12.641 1.00 95.38 84 ASN A O 1
ATOM 701 N N . THR A 1 85 ? 18.192 7.447 -11.151 1.00 94.88 85 THR A N 1
ATOM 702 C CA . THR A 1 85 ? 18.506 6.435 -12.172 1.00 94.88 85 THR A CA 1
ATOM 703 C C . THR A 1 85 ? 17.374 6.290 -13.191 1.00 94.88 85 THR A C 1
ATOM 705 O O . THR A 1 85 ? 17.607 6.205 -14.394 1.00 94.88 85 THR A O 1
ATOM 708 N N . ARG A 1 86 ? 16.118 6.310 -12.734 1.00 95.56 86 ARG A N 1
ATOM 709 C CA . ARG A 1 86 ? 14.951 6.226 -13.626 1.00 95.56 86 ARG A CA 1
ATOM 710 C C . ARG A 1 86 ? 14.770 7.479 -14.480 1.00 95.56 86 ARG A C 1
ATOM 712 O O . ARG A 1 86 ? 14.314 7.360 -15.612 1.00 95.56 86 ARG A O 1
ATOM 719 N N . LEU A 1 87 ? 15.090 8.657 -13.945 1.00 96.50 87 LEU A N 1
ATOM 720 C CA . LEU A 1 87 ? 15.099 9.907 -14.708 1.00 96.50 87 LEU A CA 1
ATOM 721 C C . LEU A 1 87 ? 16.135 9.845 -15.831 1.00 96.50 87 LEU A C 1
ATOM 723 O O . LEU A 1 87 ? 15.750 10.024 -16.981 1.00 96.50 87 LEU A O 1
ATOM 727 N N . ARG A 1 88 ? 17.372 9.434 -15.524 1.00 96.44 88 ARG A N 1
ATOM 728 C CA . ARG A 1 88 ? 18.438 9.252 -16.523 1.00 96.44 88 ARG A CA 1
ATOM 729 C C . ARG A 1 88 ? 18.036 8.300 -17.647 1.00 96.44 88 ARG A C 1
ATOM 731 O O . ARG A 1 88 ? 18.199 8.633 -18.812 1.00 96.44 88 ARG A O 1
ATOM 738 N N . VAL A 1 89 ? 17.432 7.152 -17.319 1.00 97.25 89 VAL A N 1
ATOM 739 C CA . VAL A 1 89 ? 16.906 6.211 -18.331 1.00 97.25 89 VAL A CA 1
ATOM 740 C C . VAL A 1 89 ? 15.917 6.899 -19.282 1.00 97.25 89 VAL A C 1
ATOM 742 O O . VAL A 1 89 ? 15.964 6.667 -20.488 1.00 97.25 89 VAL A O 1
ATOM 745 N N . ARG A 1 90 ? 15.020 7.743 -18.756 1.00 96.25 90 ARG A N 1
ATOM 746 C CA . ARG A 1 90 ? 14.024 8.456 -19.571 1.00 96.25 90 ARG A CA 1
ATOM 747 C C . ARG A 1 90 ? 14.648 9.560 -20.410 1.00 96.25 90 ARG A C 1
ATOM 749 O O . ARG A 1 90 ? 14.252 9.722 -21.555 1.00 96.25 90 ARG A O 1
ATOM 756 N N . GLU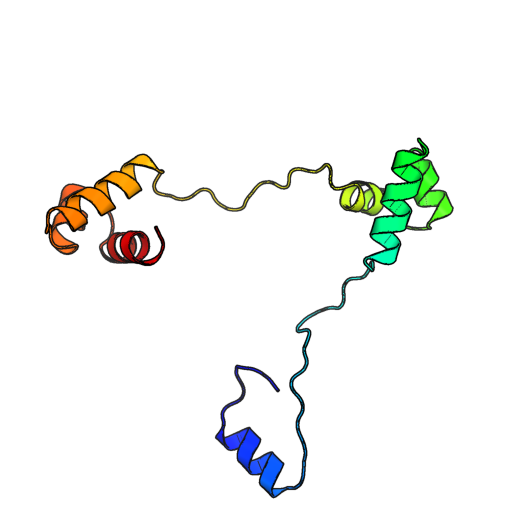 A 1 91 ? 15.603 10.298 -19.863 1.00 97.19 91 GLU A N 1
ATOM 757 C CA . GLU A 1 91 ? 16.330 11.344 -20.586 1.00 97.19 91 GLU A CA 1
ATOM 758 C C . GLU A 1 91 ? 17.144 10.754 -21.739 1.00 97.19 91 GLU A C 1
ATOM 760 O O . GLU A 1 91 ? 17.001 11.203 -22.870 1.00 97.19 91 GLU A O 1
ATOM 765 N N . MET A 1 92 ? 17.895 9.672 -21.502 1.00 97.00 92 MET A N 1
ATOM 766 C CA . MET A 1 92 ? 18.645 8.985 -22.560 1.00 97.00 92 MET A CA 1
ATOM 767 C C . MET A 1 92 ? 17.717 8.485 -23.675 1.00 97.00 92 MET A C 1
ATOM 769 O O . MET A 1 92 ? 18.028 8.655 -24.851 1.00 97.00 92 MET A O 1
ATOM 773 N N . ALA A 1 93 ? 16.553 7.927 -23.325 1.00 96.31 93 ALA A N 1
ATOM 774 C CA . ALA A 1 93 ? 15.567 7.495 -24.314 1.00 96.31 93 ALA A CA 1
ATOM 775 C C . ALA A 1 93 ? 14.938 8.670 -25.084 1.00 96.31 93 ALA A C 1
ATOM 777 O O . ALA A 1 93 ? 14.759 8.571 -26.295 1.00 96.31 93 ALA A O 1
ATOM 778 N N . ARG A 1 94 ? 14.632 9.791 -24.412 1.00 96.56 94 ARG A N 1
ATOM 779 C CA . ARG A 1 94 ? 14.136 11.025 -25.057 1.00 96.56 94 ARG A CA 1
ATOM 780 C C . ARG A 1 94 ? 15.150 11.614 -26.032 1.00 96.56 94 ARG A C 1
ATOM 782 O O . ARG A 1 94 ? 14.750 12.109 -27.076 1.00 96.56 94 ARG A O 1
ATOM 789 N N . ASN A 1 95 ? 16.438 11.476 -25.734 1.00 96.81 95 ASN A N 1
ATOM 790 C CA . ASN A 1 95 ? 17.536 11.865 -26.619 1.00 96.81 95 ASN A CA 1
ATOM 791 C C . ASN A 1 95 ? 17.761 10.863 -27.776 1.00 96.81 95 ASN A C 1
ATOM 793 O O . ASN A 1 95 ? 18.789 10.916 -28.444 1.00 96.81 95 ASN A O 1
ATOM 797 N N . GLY A 1 96 ? 16.840 9.917 -27.997 1.00 96.00 96 GLY A N 1
ATOM 798 C CA . GLY A 1 96 ? 16.885 8.955 -29.100 1.00 96.00 96 GLY A CA 1
ATOM 799 C C . GLY A 1 96 ? 17.760 7.725 -28.850 1.00 96.00 96 GLY A C 1
ATOM 800 O O . GLY A 1 96 ? 17.965 6.921 -29.759 1.00 96.00 96 GLY A O 1
ATOM 801 N N . MET A 1 97 ? 18.283 7.529 -27.635 1.00 96.38 97 MET A N 1
ATOM 802 C CA . MET A 1 97 ? 19.149 6.386 -27.361 1.00 96.38 97 MET A CA 1
ATOM 803 C C . MET A 1 97 ? 18.351 5.069 -27.306 1.00 96.38 97 MET A C 1
ATOM 805 O O . MET A 1 97 ? 17.362 4.972 -26.571 1.00 96.38 97 MET A O 1
ATOM 809 N N . PRO A 1 98 ? 18.791 4.000 -28.001 1.00 97.31 98 PRO A N 1
ATOM 810 C CA . PRO A 1 98 ? 18.089 2.724 -27.973 1.00 97.31 98 PRO A CA 1
ATOM 811 C C . PRO A 1 98 ? 18.206 2.044 -26.603 1.00 97.31 98 PRO A C 1
ATOM 813 O O . PRO A 1 98 ? 19.268 2.034 -25.978 1.00 97.31 98 PRO A O 1
ATOM 816 N N . ALA A 1 99 ? 17.136 1.371 -26.167 1.00 96.69 99 ALA A N 1
ATOM 817 C CA . ALA A 1 99 ? 17.051 0.723 -24.852 1.00 96.69 99 ALA A CA 1
ATOM 818 C C . ALA A 1 99 ? 18.188 -0.280 -24.570 1.00 96.69 99 ALA A C 1
ATOM 820 O O . ALA A 1 99 ? 18.629 -0.414 -23.428 1.00 96.69 99 ALA A O 1
ATOM 821 N N . ARG A 1 100 ? 18.699 -0.963 -25.606 1.00 97.62 100 ARG A N 1
ATOM 822 C CA . ARG A 1 100 ? 19.875 -1.846 -25.496 1.00 97.62 100 ARG A CA 1
ATOM 823 C C . ARG A 1 100 ? 21.148 -1.091 -25.116 1.00 97.62 100 ARG A C 1
ATOM 825 O O 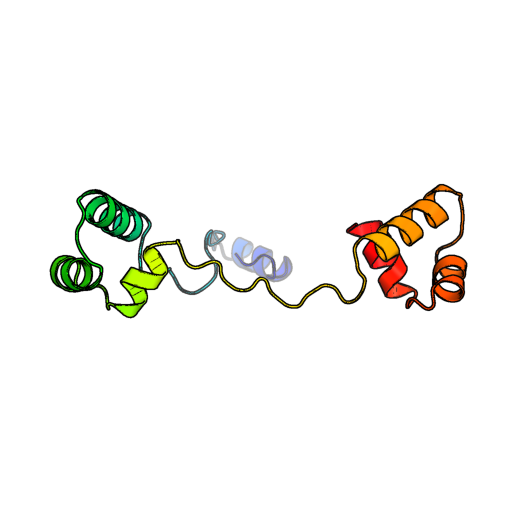. ARG A 1 100 ? 21.936 -1.626 -24.345 1.00 97.62 100 ARG A O 1
ATOM 832 N N . LYS A 1 101 ? 21.343 0.123 -25.635 1.00 97.56 101 LYS A N 1
ATOM 833 C CA . LYS A 1 101 ? 22.500 0.964 -25.306 1.00 97.56 101 LYS A CA 1
ATOM 834 C C . LYS A 1 101 ? 22.367 1.521 -23.889 1.00 97.56 101 LYS A C 1
ATOM 836 O O . LYS A 1 101 ? 23.255 1.297 -23.085 1.00 97.56 101 LYS A O 1
ATOM 841 N N . ILE A 1 102 ? 21.188 2.030 -23.523 1.00 97.56 102 ILE A N 1
ATOM 842 C CA . ILE A 1 102 ? 20.879 2.468 -22.145 1.00 97.56 102 ILE A CA 1
ATOM 843 C C . ILE A 1 102 ? 21.123 1.343 -21.122 1.00 97.56 102 ILE A C 1
ATOM 845 O O . ILE A 1 102 ? 21.648 1.574 -20.036 1.00 97.56 102 ILE A O 1
ATOM 849 N N . SER A 1 103 ? 20.735 0.112 -21.467 1.00 97.94 103 SER A N 1
ATOM 850 C CA . SER A 1 103 ? 20.944 -1.073 -20.630 1.00 97.94 103 SER A CA 1
ATOM 851 C C . SER A 1 103 ? 22.425 -1.333 -20.353 1.00 97.94 103 SER A C 1
ATOM 853 O O . SER A 1 103 ? 22.783 -1.576 -19.201 1.00 97.94 103 SER A O 1
ATOM 855 N N . LYS A 1 104 ? 23.267 -1.256 -21.390 1.00 97.81 104 LYS A N 1
ATOM 856 C CA . LYS A 1 104 ? 24.719 -1.421 -21.273 1.00 97.81 104 LYS A CA 1
ATOM 857 C C . LYS A 1 104 ? 25.344 -0.263 -20.495 1.00 97.81 104 LYS A C 1
ATOM 859 O O . LYS A 1 104 ? 26.023 -0.518 -19.508 1.00 97.81 104 LYS A O 1
ATOM 864 N N . ASP A 1 105 ? 25.033 0.974 -20.877 1.00 97.19 105 ASP A N 1
ATOM 865 C CA . ASP A 1 105 ? 25.639 2.188 -20.317 1.00 97.19 105 ASP A CA 1
ATOM 866 C C . ASP A 1 105 ? 25.343 2.351 -18.817 1.00 97.19 105 ASP A C 1
ATOM 868 O O . ASP A 1 105 ? 26.198 2.789 -18.055 1.00 97.19 105 ASP A O 1
ATOM 872 N N . LEU A 1 106 ? 24.139 1.973 -18.368 1.00 95.50 106 LEU A N 1
ATOM 873 C CA . LEU A 1 106 ? 23.733 2.094 -16.962 1.00 95.50 106 LEU A CA 1
ATOM 874 C C . LEU A 1 106 ? 23.858 0.786 -16.161 1.00 95.50 106 LEU A C 1
ATOM 876 O O . LEU A 1 106 ? 23.515 0.768 -14.978 1.00 95.50 106 LEU A O 1
ATOM 880 N N . GLY A 1 107 ? 24.272 -0.324 -16.782 1.00 96.12 107 GLY A N 1
ATOM 881 C CA . GLY A 1 107 ? 24.309 -1.642 -16.130 1.00 96.12 107 GLY A CA 1
ATOM 882 C C . GLY A 1 107 ? 22.930 -2.133 -15.658 1.00 96.12 107 GLY A C 1
ATOM 883 O O . GLY A 1 107 ? 22.803 -2.864 -14.672 1.00 96.12 107 GLY A O 1
ATOM 884 N N . ILE A 1 108 ? 21.859 -1.700 -16.327 1.00 96.19 108 ILE A N 1
ATOM 885 C CA . ILE A 1 108 ? 20.474 -2.030 -15.973 1.00 96.19 108 ILE A CA 1
ATOM 886 C C . ILE A 1 108 ? 19.984 -3.137 -16.908 1.00 96.19 108 ILE A C 1
ATOM 888 O O . ILE A 1 108 ? 20.107 -2.981 -18.120 1.00 96.19 108 ILE A O 1
ATOM 892 N N . PRO A 1 109 ? 19.348 -4.221 -16.419 1.00 97.62 109 PRO A N 1
ATOM 893 C CA . PRO A 1 109 ? 18.806 -5.253 -17.297 1.00 97.62 109 PRO A CA 1
ATOM 894 C C . PRO A 1 109 ? 17.833 -4.671 -18.326 1.00 97.62 109 PRO A C 1
ATOM 896 O O . PRO A 1 109 ? 16.954 -3.886 -17.965 1.00 97.62 109 PRO A O 1
ATOM 899 N N . LEU A 1 110 ? 17.927 -5.108 -19.583 1.00 98.00 110 LEU A N 1
ATOM 900 C CA . LEU A 1 110 ? 17.111 -4.591 -20.689 1.00 98.00 110 LEU A CA 1
ATOM 901 C C . LEU A 1 110 ? 15.604 -4.605 -20.382 1.00 98.00 110 LEU A C 1
ATOM 903 O O . LEU A 1 110 ? 14.896 -3.632 -20.631 1.00 98.00 110 LEU A O 1
ATOM 907 N N . ARG A 1 111 ? 15.116 -5.681 -19.752 1.00 97.31 111 ARG A N 1
ATOM 908 C CA . ARG A 1 111 ? 13.723 -5.783 -19.285 1.00 97.31 111 ARG A CA 1
ATOM 909 C C . ARG A 1 111 ? 13.349 -4.654 -18.323 1.00 97.31 111 ARG A C 1
ATOM 911 O O . ARG A 1 111 ? 12.242 -4.126 -18.388 1.00 97.31 111 ARG A O 1
ATOM 918 N N . THR A 1 112 ? 14.256 -4.291 -17.422 1.00 96.56 112 THR A N 1
ATOM 919 C CA . THR A 1 112 ? 14.049 -3.202 -16.467 1.00 96.56 112 THR A CA 1
ATOM 920 C C . THR A 1 112 ? 14.033 -1.857 -17.181 1.00 96.56 112 THR A C 1
ATOM 922 O O . THR A 1 112 ? 13.202 -1.025 -16.835 1.00 96.56 112 THR A O 1
ATOM 925 N N . VAL A 1 113 ? 14.879 -1.647 -18.194 1.00 97.31 113 VAL A N 1
ATOM 926 C CA . VAL A 1 113 ? 14.838 -0.431 -19.024 1.00 97.31 113 VAL A CA 1
ATOM 927 C C . VAL A 1 113 ? 13.450 -0.274 -19.648 1.00 97.31 113 VAL A C 1
ATOM 929 O O . VAL A 1 113 ? 12.791 0.735 -19.409 1.00 97.31 113 VAL A O 1
ATOM 932 N N . TYR A 1 114 ? 12.931 -1.307 -20.319 1.00 97.62 114 TYR A N 1
ATOM 933 C CA . TYR A 1 114 ? 11.567 -1.278 -20.863 1.00 97.62 114 TYR A CA 1
ATOM 934 C C . TYR A 1 114 ? 10.492 -1.075 -19.790 1.00 97.62 114 TYR A C 1
ATOM 936 O O . TYR A 1 114 ? 9.554 -0.308 -19.990 1.00 97.62 114 TYR A O 1
ATOM 944 N N . TYR A 1 115 ? 10.627 -1.717 -18.628 1.00 96.19 115 TYR A N 1
ATOM 945 C CA . TYR A 1 115 ? 9.712 -1.509 -17.506 1.00 96.19 115 TYR A CA 1
ATOM 946 C C . TYR A 1 115 ? 9.723 -0.056 -17.003 1.00 96.19 115 TYR A C 1
ATOM 948 O O . TYR A 1 115 ? 8.669 0.481 -16.662 1.00 96.19 115 TYR A O 1
ATOM 956 N N . ILE A 1 116 ? 10.898 0.579 -16.934 1.00 95.75 116 ILE A N 1
ATOM 957 C CA . ILE A 1 116 ? 11.042 1.985 -16.541 1.00 95.75 116 ILE A CA 1
ATOM 958 C C . ILE A 1 116 ? 10.384 2.889 -17.583 1.00 95.75 116 ILE A C 1
ATOM 960 O O . ILE A 1 116 ? 9.671 3.796 -17.179 1.00 95.75 116 ILE A O 1
ATOM 964 N N . LEU A 1 117 ? 10.566 2.623 -18.878 1.00 94.88 117 LEU A N 1
ATOM 965 C CA . LEU A 1 117 ? 9.960 3.418 -19.951 1.00 94.88 117 LEU A CA 1
ATOM 966 C C . LEU A 1 117 ? 8.434 3.261 -20.015 1.00 94.88 117 LEU A C 1
ATOM 968 O O . LEU A 1 117 ? 7.732 4.232 -20.264 1.00 94.88 117 LEU A O 1
ATOM 972 N N . LYS A 1 118 ? 7.909 2.060 -19.743 1.00 94.44 118 LYS A N 1
ATOM 973 C CA . LYS A 1 118 ? 6.463 1.789 -19.760 1.00 94.44 118 LYS A CA 1
ATOM 974 C C . LYS A 1 118 ? 5.721 2.342 -18.537 1.00 94.44 118 LYS A C 1
ATOM 976 O O . LYS A 1 118 ? 4.580 2.766 -18.662 1.00 94.44 118 LYS A O 1
ATOM 981 N N . ASN A 1 119 ? 6.336 2.280 -17.351 1.00 83.81 119 ASN A N 1
ATOM 982 C CA . ASN A 1 119 ? 5.664 2.520 -16.062 1.00 83.81 119 ASN A CA 1
ATOM 983 C C . ASN A 1 119 ? 6.303 3.651 -15.228 1.00 83.81 119 ASN A C 1
ATOM 985 O O . ASN A 1 119 ? 6.159 3.660 -13.999 1.00 83.81 119 ASN A O 1
ATOM 989 N N . GLY A 1 120 ? 7.132 4.512 -15.824 1.00 64.94 120 GLY A N 1
ATOM 990 C CA . GLY A 1 120 ? 7.952 5.498 -15.107 1.00 64.94 120 GLY A CA 1
ATOM 991 C C . GLY A 1 120 ? 7.661 6.935 -15.458 1.00 64.94 120 GLY A C 1
ATOM 992 O O . GLY A 1 120 ? 7.519 7.712 -14.490 1.00 64.94 120 GLY A O 1
#

Radius of gyration: 25.21 Å; Cα contacts (8 Å, |Δi|>4): 71; chains: 1; bounding box: 56×36×55 Å

Secondary structure (DSSP, 8-state):
--TTS-HHHHHHHHHTT------S--SSPPSS-HHHHHHHHHHHHTT--HHHHHHHH---HHHHHHHT----PPPSS--SS-HHHHHHHHHHHHTT--HHHHHHHTT--HHHHHHHHHH-

Solvent-accessible surface area (backbone atoms only — not comparable to full-atom values): 7511 Å² total; per-residue (Å²): 81,59,100,78,60,58,65,72,62,53,53,57,34,47,77,70,69,47,87,82,61,66,63,92,73,84,75,82,77,72,93,67,52,75,65,55,44,51,52,54,52,49,43,46,73,74,67,50,49,56,68,55,48,18,68,75,70,70,43,56,51,73,52,43,56,60,61,64,62,79,67,80,69,81,74,72,86,75,70,93,66,55,72,63,62,53,47,51,56,49,51,46,41,74,73,68,46,53,59,70,55,54,16,61,78,67,72,40,57,52,70,55,46,52,48,44,72,75,76,106

Nearest PDB structures (foldseek):
  2r0q-assembly1_F  TM=5.139E-01  e=5.083E-01  Staphylococcus aureus
  8fnd-assembly1_G  TM=5.344E-01  e=9.825E+00  Homo sapiens

Mean predicted aligned error: 10.44 Å

Sequence (120 aa):
IYHRTSRRYLDALEELGVNVRPVKRIGRPRKYTDKDVKLVQSLLKEGKTPKQISGITKIPLKTVYYLKGDIKLKRGKKRKYDRNTRLRVREMARNGMPARKISKDLGIPLRTVYYILKNG